Protein AF-A0A924PUN4-F1 (afdb_monomer_lite)

Secondary structure (DSSP, 8-state):
-HHHHHHHHHHHHHHHTSS-------PPPPPPP-PPPPPPPHHHHHHHHHHHHHHHHHHHTSPPPPP--HHHHGGGS--PPPPPPPP-------PPP-PPPPSSEEEEEEESSSEEEEEE-SS-EEEEETT-EETTTEEEEEE-SSEEEEEEGGGTEEEEEEPPP-

Structure (mmCIF, N/CA/C/O backbone):
data_AF-A0A924PUN4-F1
#
_entry.id   AF-A0A924PUN4-F1
#
loop_
_atom_site.group_PDB
_atom_site.id
_atom_site.type_symbol
_atom_site.label_atom_id
_atom_site.label_alt_id
_atom_site.label_comp_id
_atom_site.label_asym_id
_atom_site.label_entity_id
_atom_site.label_seq_id
_atom_site.pdbx_PDB_ins_code
_atom_site.Cartn_x
_atom_site.Cartn_y
_atom_site.Cartn_z
_atom_site.occupancy
_atom_site.B_iso_or_equiv
_atom_site.auth_seq_id
_atom_site.auth_comp_id
_atom_site.auth_asym_id
_atom_site.auth_atom_id
_atom_site.pdbx_PDB_model_num
ATOM 1 N N . MET A 1 1 ? 34.898 -26.980 27.329 1.00 53.84 1 MET A N 1
ATOM 2 C CA . MET A 1 1 ? 33.697 -26.246 26.864 1.00 53.84 1 MET A CA 1
ATOM 3 C C . MET A 1 1 ? 32.412 -26.578 27.630 1.00 53.84 1 MET A C 1
ATOM 5 O O . MET A 1 1 ? 31.558 -25.711 27.698 1.00 53.84 1 MET A O 1
ATOM 9 N N . LEU A 1 2 ? 32.274 -27.747 28.274 1.00 57.31 2 LEU A N 1
ATOM 10 C CA . LEU A 1 2 ? 31.070 -28.105 29.053 1.00 57.31 2 LEU A CA 1
ATOM 11 C C . LEU A 1 2 ? 30.814 -27.238 30.305 1.00 57.31 2 LEU A C 1
ATOM 13 O O . LEU A 1 2 ? 29.666 -26.968 30.632 1.00 57.31 2 LEU A O 1
ATOM 17 N N . ILE A 1 3 ? 31.865 -26.746 30.972 1.00 67.69 3 ILE A N 1
ATOM 18 C CA . ILE A 1 3 ? 31.740 -25.980 32.231 1.00 67.69 3 ILE A CA 1
ATOM 19 C C . ILE A 1 3 ? 31.033 -24.628 32.017 1.00 67.69 3 ILE A C 1
ATOM 21 O O . ILE A 1 3 ? 30.225 -24.220 32.844 1.00 67.69 3 ILE A O 1
ATOM 25 N N . GLY A 1 4 ? 31.269 -23.959 30.882 1.00 70.25 4 GLY A N 1
ATOM 26 C CA . GLY A 1 4 ? 30.618 -22.677 30.576 1.00 70.25 4 GLY A CA 1
ATOM 27 C C . GLY A 1 4 ? 29.108 -22.801 30.355 1.00 70.25 4 GLY A C 1
ATOM 28 O O . GLY A 1 4 ? 28.355 -21.905 30.721 1.00 70.25 4 GLY A O 1
ATOM 29 N N . LEU A 1 5 ? 28.655 -23.940 29.822 1.00 78.19 5 LEU A N 1
ATOM 30 C CA . LEU A 1 5 ? 27.239 -24.196 29.562 1.00 78.19 5 LEU A CA 1
ATOM 31 C C . LEU A 1 5 ? 26.458 -24.462 30.857 1.00 78.19 5 LEU A C 1
ATOM 33 O O . LEU A 1 5 ? 25.333 -23.992 31.004 1.00 78.19 5 LEU A O 1
ATOM 37 N N . VAL A 1 6 ? 27.078 -25.139 31.827 1.00 83.31 6 VAL A N 1
ATOM 38 C CA . VAL A 1 6 ? 26.468 -25.367 33.148 1.00 83.31 6 VAL A CA 1
ATOM 39 C C . VAL A 1 6 ? 26.299 -24.050 33.914 1.00 83.31 6 VAL A C 1
ATOM 41 O O . VAL A 1 6 ? 25.261 -23.836 34.533 1.00 83.31 6 VAL A O 1
ATOM 44 N N . VAL A 1 7 ? 27.267 -23.131 33.821 1.00 85.00 7 VAL A N 1
ATOM 45 C CA . VAL A 1 7 ? 27.176 -21.810 34.471 1.00 85.00 7 VAL A CA 1
ATOM 46 C C . VAL A 1 7 ? 26.078 -20.944 33.841 1.00 85.00 7 VAL A C 1
ATOM 48 O O . VAL A 1 7 ? 25.315 -20.305 34.562 1.00 85.00 7 VAL A O 1
ATOM 51 N N . ALA A 1 8 ? 25.941 -20.966 32.512 1.00 78.25 8 ALA A N 1
ATOM 52 C CA . ALA A 1 8 ? 24.888 -20.222 31.818 1.00 78.25 8 ALA A CA 1
ATOM 53 C C . ALA A 1 8 ? 23.474 -20.742 32.151 1.00 78.25 8 ALA A C 1
ATOM 55 O O . ALA A 1 8 ? 22.553 -19.943 32.334 1.00 78.25 8 ALA A O 1
ATOM 56 N N . LEU A 1 9 ? 23.306 -22.065 32.289 1.00 81.62 9 LEU A N 1
ATOM 57 C CA . LEU A 1 9 ? 22.036 -22.682 32.696 1.00 81.62 9 LEU A CA 1
ATOM 58 C C . LEU A 1 9 ? 21.681 -22.389 34.159 1.00 81.62 9 LEU A C 1
ATOM 60 O O . LEU A 1 9 ? 20.517 -22.160 34.477 1.00 81.62 9 LEU A O 1
ATOM 64 N N . ALA A 1 10 ? 22.675 -22.338 35.048 1.00 79.81 10 ALA A N 1
ATOM 65 C CA . ALA A 1 10 ? 22.441 -21.992 36.447 1.00 79.81 10 ALA A CA 1
ATOM 66 C C . ALA A 1 10 ? 21.988 -20.527 36.612 1.00 79.81 10 ALA A C 1
ATOM 68 O O . ALA A 1 10 ? 21.074 -20.249 37.385 1.00 79.81 10 ALA A O 1
ATOM 69 N N . LEU A 1 11 ? 22.579 -19.598 35.851 1.00 76.25 11 LEU A N 1
ATOM 70 C CA . LEU A 1 11 ? 22.215 -18.175 35.876 1.00 76.25 11 LEU A CA 1
ATOM 71 C C . LEU A 1 11 ? 20.812 -17.904 35.318 1.00 76.25 11 LEU A C 1
ATOM 73 O O . LEU A 1 11 ? 20.093 -17.063 35.851 1.00 76.25 11 LEU A O 1
ATOM 77 N N . THR A 1 12 ? 20.404 -18.631 34.277 1.00 75.94 12 THR A N 1
ATOM 78 C CA . THR A 1 12 ? 19.053 -18.506 33.702 1.00 75.94 12 THR A CA 1
ATOM 79 C C . THR A 1 12 ? 17.984 -19.122 34.603 1.00 75.94 12 THR A C 1
ATOM 81 O O . THR A 1 12 ? 16.920 -18.529 34.767 1.00 75.94 12 THR A O 1
ATOM 84 N N . ALA A 1 13 ? 18.278 -20.247 35.262 1.00 75.56 13 ALA A N 1
ATOM 85 C CA . ALA A 1 13 ? 17.368 -20.845 36.240 1.00 75.56 13 ALA A CA 1
ATOM 86 C C . ALA A 1 13 ? 17.171 -19.967 37.491 1.00 75.56 13 ALA A C 1
ATOM 88 O O . ALA A 1 13 ? 16.071 -19.916 38.034 1.00 75.56 13 ALA A O 1
ATOM 89 N N . TRP A 1 14 ? 18.212 -19.249 37.932 1.00 75.88 14 TRP A N 1
ATOM 90 C CA . TRP A 1 14 ? 18.132 -18.352 39.091 1.00 75.88 14 TRP A CA 1
ATOM 91 C C . TRP A 1 14 ? 17.236 -17.129 38.844 1.00 75.88 14 TRP A C 1
ATOM 93 O O . TRP A 1 14 ? 16.572 -16.653 39.763 1.00 75.88 14 TRP A O 1
ATOM 103 N N . LEU A 1 15 ? 17.200 -16.614 37.613 1.00 70.38 15 LEU A N 1
ATOM 104 C CA . LEU A 1 15 ? 16.413 -15.426 37.275 1.00 70.38 15 LEU A CA 1
ATOM 105 C C . LEU A 1 15 ? 14.910 -15.736 37.184 1.00 70.38 15 LEU A C 1
ATOM 107 O O . LEU A 1 15 ? 14.094 -14.958 37.662 1.00 70.38 15 LEU A O 1
ATOM 111 N N . ALA A 1 16 ? 14.557 -16.917 36.668 1.00 66.19 16 ALA A N 1
ATOM 112 C CA . ALA A 1 16 ? 13.166 -17.353 36.530 1.00 66.19 16 ALA A CA 1
ATOM 113 C C . ALA A 1 16 ? 12.442 -17.558 37.875 1.00 66.19 16 ALA A C 1
ATOM 115 O O . ALA A 1 16 ? 11.218 -17.564 37.918 1.00 66.19 16 ALA A O 1
ATOM 116 N N . PHE A 1 17 ? 13.182 -17.725 38.973 1.00 61.78 17 PHE A N 1
ATOM 117 C CA . PHE A 1 17 ? 12.606 -17.932 40.304 1.00 61.78 17 PHE A CA 1
ATOM 118 C C . PHE A 1 17 ? 12.299 -16.617 41.051 1.00 61.78 17 PHE A C 1
ATOM 120 O O . PHE A 1 17 ? 11.875 -16.669 42.201 1.00 61.78 17 PHE A O 1
ATOM 127 N N . GLN A 1 18 ? 12.546 -15.446 40.443 1.00 59.50 18 GLN A N 1
ATOM 128 C CA . GLN A 1 18 ? 12.484 -14.139 41.119 1.00 59.50 18 GLN A CA 1
ATOM 129 C C . GLN A 1 18 ? 11.290 -13.248 40.719 1.00 59.50 18 GLN A C 1
ATOM 131 O O . GLN A 1 18 ? 11.129 -12.188 41.315 1.00 59.50 18 GLN A O 1
ATOM 136 N N . GLU A 1 19 ? 10.456 -13.644 39.749 1.00 54.06 19 GLU A N 1
ATOM 137 C CA . GLU A 1 19 ? 9.419 -12.763 39.167 1.00 54.06 19 GLU A CA 1
ATOM 138 C C . GLU A 1 19 ? 7.964 -13.050 39.592 1.00 54.06 19 GLU A C 1
ATOM 140 O O . GLU A 1 19 ? 7.065 -12.332 39.164 1.00 54.06 19 GLU A O 1
ATOM 145 N N . ASP A 1 20 ? 7.712 -13.997 40.499 1.00 54.88 20 ASP A N 1
ATOM 146 C CA . ASP A 1 20 ? 6.360 -14.286 41.007 1.00 54.88 20 ASP A CA 1
ATOM 147 C C . ASP A 1 20 ? 6.240 -14.010 42.514 1.00 54.88 20 ASP A C 1
ATOM 149 O O . ASP A 1 20 ? 6.045 -14.916 43.318 1.00 54.88 20 ASP A O 1
ATOM 153 N N . ASP A 1 21 ? 6.341 -12.741 42.915 1.00 54.41 21 ASP A N 1
ATOM 154 C CA . ASP A 1 21 ? 5.809 -12.308 44.214 1.00 54.41 21 ASP A CA 1
ATOM 155 C C . ASP A 1 21 ? 5.320 -10.853 44.149 1.00 54.41 21 ASP A C 1
ATOM 157 O O . ASP A 1 21 ? 5.951 -9.899 44.605 1.00 54.41 21 ASP A O 1
ATOM 161 N N . ALA A 1 22 ? 4.168 -10.673 43.506 1.00 45.22 22 ALA A N 1
ATOM 162 C CA . ALA A 1 22 ? 3.355 -9.469 43.632 1.00 45.22 22 ALA A CA 1
ATOM 163 C C . ALA A 1 22 ? 1.908 -9.885 43.918 1.00 45.22 22 ALA A C 1
ATOM 165 O O . ALA A 1 22 ? 1.004 -9.760 43.090 1.00 45.22 22 ALA A O 1
ATOM 166 N N . ALA A 1 23 ? 1.712 -10.433 45.118 1.00 45.00 23 ALA A N 1
ATOM 167 C CA . ALA A 1 23 ? 0.408 -10.681 45.706 1.00 45.00 23 ALA A CA 1
ATOM 168 C C . ALA A 1 23 ? -0.417 -9.381 45.753 1.00 45.00 23 ALA A C 1
ATOM 170 O O . ALA A 1 23 ? -0.063 -8.409 46.420 1.00 45.00 23 ALA A O 1
ATOM 171 N N . VAL A 1 24 ? -1.540 -9.365 45.035 1.00 48.34 24 VAL A N 1
ATOM 172 C CA . VAL A 1 24 ? -2.518 -8.274 45.075 1.00 48.34 24 VAL A CA 1
ATOM 173 C C . VAL A 1 24 ? -3.379 -8.443 46.330 1.00 48.34 24 VAL A C 1
ATOM 175 O O . VAL A 1 24 ? -4.217 -9.341 46.391 1.00 48.34 24 VAL A O 1
ATOM 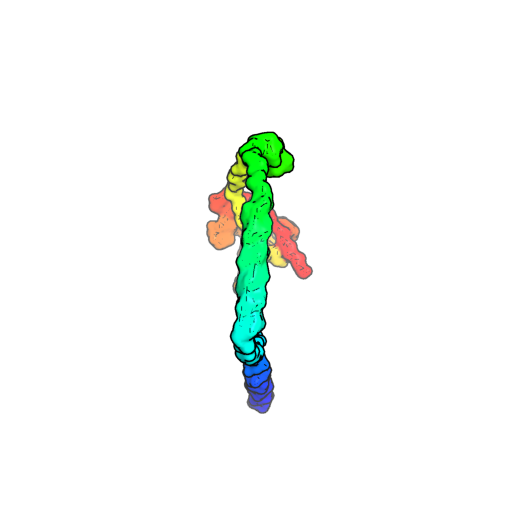178 N N . GLU A 1 25 ? -3.190 -7.584 47.335 1.00 53.94 25 GLU A N 1
ATOM 179 C CA . GLU A 1 25 ? -4.057 -7.527 48.519 1.00 53.94 25 GLU A CA 1
ATOM 180 C C . GLU A 1 25 ? -5.421 -6.876 48.199 1.00 53.94 25 GLU A C 1
ATOM 182 O O . GLU A 1 25 ? -5.469 -5.729 47.741 1.00 53.94 25 GLU A O 1
ATOM 187 N N . PRO A 1 26 ? -6.561 -7.531 48.491 1.00 47.84 26 PRO A N 1
ATOM 188 C CA . PRO A 1 26 ? -7.860 -6.872 48.470 1.00 47.84 26 PRO A CA 1
ATOM 189 C C . PRO A 1 26 ? -8.086 -6.073 49.766 1.00 47.84 26 PRO A C 1
ATOM 191 O O . PRO A 1 26 ? -8.331 -6.628 50.838 1.00 47.84 26 PRO A O 1
ATOM 194 N N . VAL A 1 27 ? -8.073 -4.741 49.667 1.00 52.00 27 VAL A N 1
ATOM 195 C CA . VAL A 1 27 ? -8.427 -3.836 50.775 1.00 52.00 27 VAL A CA 1
ATOM 196 C C . VAL A 1 27 ? -9.902 -4.012 51.168 1.00 52.00 27 VAL A C 1
ATOM 198 O O . VAL A 1 27 ? -10.819 -3.765 50.381 1.00 52.00 27 VAL A O 1
ATOM 201 N N . SER A 1 28 ? -10.134 -4.407 52.422 1.00 53.50 28 SER A N 1
ATOM 202 C CA . SER A 1 28 ? -11.462 -4.551 53.033 1.00 53.50 28 SER A CA 1
ATOM 203 C C . SER A 1 28 ? -12.089 -3.194 53.383 1.00 53.50 28 SER A C 1
ATOM 205 O O . SER A 1 28 ? -11.501 -2.374 54.085 1.00 53.50 28 SER A O 1
ATOM 207 N N . ARG A 1 29 ? -13.325 -2.965 52.921 1.00 44.31 29 ARG A N 1
ATOM 208 C CA . ARG A 1 29 ? -14.130 -1.756 53.177 1.00 44.31 29 ARG A CA 1
ATOM 209 C C . ARG A 1 29 ? -14.694 -1.781 54.613 1.00 44.31 29 ARG A C 1
ATOM 211 O O . ARG A 1 29 ? -15.338 -2.750 55.009 1.00 44.31 29 ARG A O 1
ATOM 218 N N . GLY A 1 30 ? -14.435 -0.728 55.391 1.00 43.00 30 GLY A N 1
ATOM 219 C CA . GLY A 1 30 ? -14.721 -0.651 56.831 1.00 43.00 30 GLY A CA 1
ATOM 220 C C . GLY A 1 30 ? -16.206 -0.717 57.224 1.00 43.00 30 GLY A C 1
ATOM 221 O O . GLY A 1 30 ? -17.064 -0.097 56.598 1.00 43.00 30 GLY A O 1
ATOM 222 N N . LYS A 1 31 ? -16.496 -1.449 58.311 1.00 45.28 31 LYS A N 1
ATOM 223 C CA . LYS A 1 31 ? -17.790 -1.475 59.017 1.00 45.28 31 LYS A CA 1
ATOM 224 C C . LYS A 1 31 ? -17.915 -0.251 59.932 1.00 45.28 31 LYS A C 1
ATOM 226 O O . LYS A 1 31 ? -17.165 -0.132 60.897 1.00 45.28 31 LYS A O 1
ATOM 231 N N . GLY A 1 32 ? -18.891 0.618 59.667 1.00 44.03 32 GLY A N 1
ATOM 232 C CA . GLY A 1 32 ? -19.318 1.657 60.608 1.00 44.03 32 GLY A CA 1
ATOM 233 C C . GLY A 1 32 ? -20.045 1.043 61.810 1.00 44.03 32 GLY A C 1
ATOM 234 O O . GLY A 1 32 ? -20.978 0.261 61.641 1.00 44.03 32 GLY A O 1
ATOM 235 N N . GLN A 1 33 ? -19.598 1.376 63.021 1.00 47.41 33 GLN A N 1
ATOM 236 C CA . GLN A 1 33 ? -20.241 0.996 64.279 1.00 47.41 33 GLN A CA 1
ATOM 237 C C . GLN A 1 33 ? -21.404 1.957 64.576 1.00 47.41 33 GLN A C 1
ATOM 239 O O . GLN A 1 33 ? -21.189 3.154 64.739 1.00 47.41 33 GLN A O 1
ATOM 244 N N . SER A 1 34 ? -22.632 1.442 64.688 1.00 50.47 34 SER A N 1
ATOM 245 C CA . SER A 1 34 ? -23.738 2.149 65.348 1.00 50.47 34 SER A CA 1
ATOM 246 C C . SER A 1 34 ? -23.752 1.780 66.830 1.00 50.47 34 SER A C 1
ATOM 248 O O . SER A 1 34 ? -24.034 0.635 67.180 1.00 50.47 34 SER A O 1
ATOM 250 N N . GLN A 1 35 ? -23.475 2.745 67.706 1.00 53.09 35 GLN A N 1
ATOM 251 C CA . GLN A 1 35 ? -23.703 2.625 69.147 1.00 53.09 35 GLN A CA 1
ATOM 252 C C . GLN A 1 35 ? -25.101 3.151 69.494 1.00 53.09 35 GLN A C 1
ATOM 254 O O . GLN A 1 35 ? -25.446 4.289 69.188 1.00 53.09 35 GLN A O 1
ATOM 259 N N . ARG A 1 36 ? -25.914 2.300 70.128 1.00 44.47 36 ARG A N 1
ATOM 260 C CA . ARG A 1 36 ? -27.243 2.613 70.670 1.00 44.47 36 ARG A CA 1
ATOM 261 C C . ARG A 1 36 ? -27.100 2.933 72.164 1.00 44.47 36 ARG A C 1
ATOM 263 O O . ARG A 1 36 ? -26.568 2.108 72.901 1.00 44.47 36 ARG A O 1
ATOM 270 N N . ALA A 1 37 ? -27.562 4.107 72.596 1.00 48.00 37 ALA A N 1
ATOM 271 C CA . ALA A 1 37 ? -27.614 4.527 74.005 1.00 48.00 37 ALA A CA 1
ATOM 272 C C . ALA A 1 37 ? -28.910 4.032 74.711 1.00 48.00 37 ALA A C 1
ATOM 274 O O . ALA A 1 37 ? -29.878 3.716 74.010 1.00 48.00 37 ALA A O 1
ATOM 275 N N . PRO A 1 38 ? -28.935 3.909 76.060 1.00 58.53 38 PRO A N 1
ATOM 276 C CA . PRO A 1 38 ? -29.957 3.160 76.806 1.00 58.53 38 PRO A CA 1
ATOM 277 C C . PRO A 1 38 ? -31.234 3.960 77.153 1.00 58.53 38 PRO A C 1
ATOM 279 O O . PRO A 1 38 ? -31.313 5.166 76.952 1.00 58.53 38 PRO A O 1
ATOM 282 N N . ALA A 1 39 ? -32.234 3.218 77.643 1.00 55.72 39 ALA A N 1
ATOM 283 C CA . ALA A 1 39 ? -33.666 3.517 77.751 1.00 55.72 39 ALA A CA 1
ATOM 284 C C . ALA A 1 39 ? -34.080 4.791 78.523 1.00 55.72 39 ALA A C 1
ATOM 286 O O . ALA A 1 39 ? -33.600 5.049 79.626 1.00 55.72 39 ALA A O 1
ATOM 287 N N . SER A 1 40 ? -35.056 5.515 77.958 1.00 57.72 40 SER A N 1
ATOM 288 C CA . SER A 1 40 ? -35.738 6.681 78.539 1.00 57.72 40 SER A CA 1
ATOM 289 C C . SER A 1 40 ? -36.747 6.298 79.629 1.00 57.72 40 SER A C 1
ATOM 291 O O . SER A 1 40 ? -37.466 5.306 79.515 1.00 57.72 40 SER A O 1
ATOM 293 N N . THR A 1 41 ? -36.838 7.127 80.668 1.00 60.12 41 THR A N 1
ATOM 294 C CA . THR A 1 41 ? -37.912 7.138 81.673 1.00 60.12 41 THR A CA 1
ATOM 295 C C . THR A 1 41 ? -39.245 7.641 81.077 1.00 60.12 41 THR A C 1
ATOM 297 O O . THR A 1 41 ? -39.233 8.533 80.224 1.00 60.12 41 THR A O 1
ATOM 300 N N . PRO A 1 42 ? -40.407 7.137 81.547 1.00 60.72 42 PRO A N 1
ATOM 301 C CA . PRO A 1 42 ? -41.729 7.381 80.938 1.00 60.72 42 PRO A CA 1
ATOM 302 C C . PRO A 1 42 ? -42.246 8.831 81.043 1.00 60.72 42 PRO A C 1
ATOM 304 O O . PRO A 1 42 ? -43.169 9.226 80.327 1.00 60.72 42 PRO A O 1
ATOM 307 N N . GLU A 1 43 ? -41.651 9.647 81.915 1.00 58.19 43 GLU A N 1
ATOM 308 C CA . GLU A 1 43 ? -42.035 11.052 82.102 1.00 58.19 43 GLU A CA 1
ATOM 309 C C . GLU A 1 43 ? -41.556 11.942 80.937 1.00 58.19 43 GLU A C 1
ATOM 311 O O . GLU A 1 43 ? -42.278 12.833 80.485 1.00 58.19 43 GLU A O 1
ATOM 316 N N . THR A 1 44 ? -40.386 11.632 80.363 1.00 61.72 44 THR A N 1
ATOM 317 C CA . THR A 1 44 ? -39.819 12.350 79.209 1.00 61.72 44 THR A CA 1
ATOM 318 C C . THR A 1 44 ? -40.602 12.073 77.924 1.00 61.72 44 THR A C 1
ATOM 320 O O . THR A 1 44 ? -40.848 12.996 77.147 1.00 61.72 44 THR A O 1
ATOM 323 N N . ASP A 1 45 ? -41.057 10.832 77.722 1.00 69.50 45 ASP A N 1
ATOM 324 C CA . ASP A 1 45 ? -41.868 10.450 76.555 1.00 69.50 45 ASP A CA 1
ATOM 325 C C . ASP A 1 45 ? -43.208 11.195 76.525 1.00 69.50 45 ASP A C 1
ATOM 327 O O . ASP A 1 45 ? -43.662 11.643 75.470 1.00 69.50 45 ASP A O 1
ATOM 331 N N . SER A 1 46 ? -43.827 11.393 77.690 1.00 75.12 46 SER A N 1
ATOM 332 C CA . SER A 1 46 ? -45.111 12.095 77.800 1.00 75.12 46 SER A CA 1
ATOM 333 C C . SER A 1 46 ? -44.976 13.587 77.470 1.00 75.12 46 SER A C 1
ATOM 335 O O . SER A 1 46 ? -45.795 14.139 76.730 1.00 75.12 46 SER A O 1
ATOM 337 N N . ALA A 1 47 ? -43.910 14.236 77.952 1.00 81.81 47 ALA A N 1
ATOM 338 C CA . ALA A 1 47 ? -43.620 15.639 77.654 1.00 81.81 47 ALA A CA 1
ATOM 339 C C . ALA A 1 47 ? -43.265 15.859 76.170 1.00 81.81 47 ALA A C 1
ATOM 341 O O . ALA A 1 47 ? -43.761 16.798 75.543 1.00 81.81 47 ALA A O 1
ATOM 342 N N . GLN A 1 48 ? -42.467 14.964 75.576 1.00 84.06 48 GLN A N 1
ATOM 343 C CA . GLN A 1 48 ? -42.142 15.005 74.145 1.00 84.06 48 GLN A CA 1
ATOM 344 C C . GLN A 1 48 ? -43.382 14.788 73.272 1.00 84.06 48 GLN A C 1
ATOM 346 O O . GLN A 1 48 ? -43.579 15.503 72.288 1.00 84.06 48 GLN A O 1
ATOM 351 N N . SER A 1 49 ? -44.261 13.865 73.667 1.00 85.19 49 SER A N 1
ATOM 352 C CA . SER A 1 49 ? -45.525 13.611 72.970 1.00 85.19 49 SER A CA 1
ATOM 353 C C . SER A 1 49 ? -46.422 14.849 72.958 1.00 85.19 49 SER A C 1
ATOM 355 O O . SER A 1 49 ? -46.955 15.222 71.914 1.00 85.19 49 SER A O 1
ATOM 357 N N . GLN A 1 50 ? -46.542 15.546 74.092 1.00 88.94 50 GLN A N 1
ATOM 358 C CA . GLN A 1 50 ? -47.316 16.788 74.171 1.00 88.94 50 GLN A CA 1
ATOM 359 C C . GLN A 1 50 ? -46.713 17.911 73.315 1.00 88.94 50 GLN A C 1
ATOM 361 O O . GLN A 1 50 ? -47.457 18.632 72.651 1.00 88.94 50 GLN A O 1
ATOM 366 N N . MET A 1 51 ? -45.383 18.037 73.264 1.00 90.88 51 MET A N 1
ATOM 367 C CA . MET A 1 51 ? -44.708 18.999 72.382 1.00 90.88 51 MET A CA 1
ATOM 368 C C . MET A 1 51 ? -44.918 18.682 70.893 1.00 90.88 51 MET A C 1
ATOM 370 O O . MET A 1 51 ? -45.135 19.597 70.093 1.00 90.88 51 MET A O 1
ATOM 374 N N . LEU A 1 52 ? -44.925 17.403 70.502 1.00 91.94 52 LEU A N 1
ATOM 375 C CA . LEU A 1 52 ? -45.266 17.007 69.133 1.00 91.94 52 LEU A CA 1
ATOM 376 C C . LEU A 1 52 ? -46.712 17.377 68.790 1.00 91.94 52 LEU A C 1
ATOM 378 O O . LEU A 1 52 ? -46.959 17.979 67.749 1.00 91.94 52 LEU A O 1
ATOM 382 N N . VAL A 1 53 ? -47.664 17.086 69.678 1.00 92.75 53 VAL A N 1
ATOM 383 C CA . VAL A 1 53 ? -49.079 17.422 69.451 1.00 92.75 53 VAL A CA 1
ATOM 384 C C . VAL A 1 53 ? -49.269 18.935 69.315 1.00 92.75 53 VAL A C 1
ATOM 386 O O . VAL A 1 53 ? -49.956 19.388 68.399 1.00 92.75 53 VAL A O 1
ATOM 389 N N . GLN A 1 54 ? -48.614 19.731 70.163 1.00 93.50 54 GLN A N 1
ATOM 390 C CA . GLN A 1 54 ? -48.670 21.191 70.070 1.00 93.50 54 GLN A CA 1
ATOM 391 C C . GLN A 1 54 ? -48.020 21.725 68.789 1.00 93.50 54 GLN A C 1
ATOM 393 O O . GLN A 1 54 ? -48.566 22.634 68.166 1.00 93.50 54 GLN A O 1
ATOM 398 N N . SER A 1 55 ? -46.889 21.164 68.357 1.00 90.75 55 SER A N 1
ATOM 399 C CA . SER A 1 55 ? -46.224 21.602 67.123 1.00 90.75 55 SER A CA 1
ATOM 400 C C . SER A 1 55 ? -47.033 21.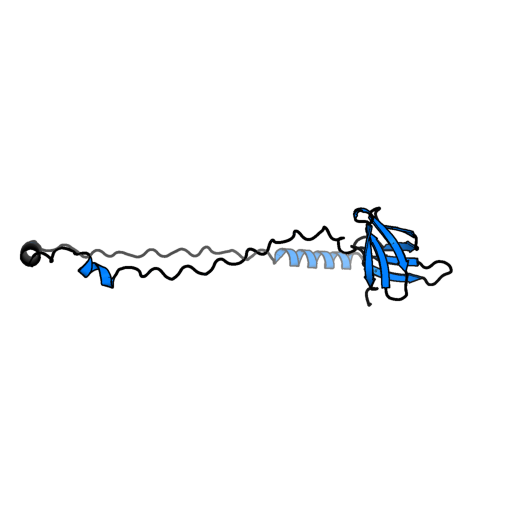252 65.868 1.00 90.75 55 SER A C 1
ATOM 402 O O . SER A 1 55 ? -47.137 22.081 64.961 1.00 90.75 55 SER A O 1
ATOM 404 N N . VAL A 1 56 ? -47.696 20.091 65.844 1.00 90.25 56 VAL A N 1
ATOM 405 C CA . VAL A 1 56 ? -48.640 19.718 64.779 1.00 90.25 56 VAL A CA 1
ATOM 406 C C . VAL A 1 56 ? -49.857 20.644 64.777 1.00 90.25 56 VAL A C 1
ATOM 408 O O . VAL A 1 56 ? -50.219 21.152 63.717 1.00 90.25 56 VAL A O 1
ATOM 411 N N . ALA A 1 57 ? -50.447 20.932 65.941 1.00 91.06 57 ALA A N 1
ATOM 412 C CA . ALA A 1 57 ? -51.578 21.855 66.047 1.00 91.06 57 ALA A CA 1
ATOM 413 C C . ALA A 1 57 ? -51.214 23.268 65.558 1.00 91.06 57 ALA A C 1
ATOM 415 O O . ALA A 1 57 ? -51.976 23.888 64.820 1.00 91.06 57 ALA A O 1
ATOM 416 N N . GLN A 1 58 ? -50.019 23.760 65.898 1.00 91.56 58 GLN A N 1
ATOM 417 C CA . GLN A 1 58 ? -49.524 25.048 65.407 1.00 91.56 58 GLN A CA 1
ATOM 418 C C . GLN A 1 58 ? -49.257 25.047 63.900 1.00 91.56 58 GLN A C 1
ATOM 420 O O . GLN A 1 58 ? -49.497 26.056 63.244 1.00 91.56 58 GLN A O 1
ATOM 425 N N . TRP A 1 59 ? -48.754 23.947 63.334 1.00 87.00 59 TRP A N 1
ATOM 426 C CA . TRP A 1 59 ? -48.552 23.829 61.890 1.00 87.00 59 TRP A CA 1
ATOM 427 C C . TRP A 1 59 ? -49.885 23.795 61.135 1.00 87.00 59 TRP A C 1
ATOM 429 O O . TRP A 1 59 ? -50.019 24.477 60.125 1.00 87.00 59 TRP A O 1
ATOM 439 N N . GLN A 1 60 ? -50.885 23.088 61.666 1.00 86.56 60 GLN A N 1
ATOM 440 C CA . GLN A 1 60 ? -52.242 23.041 61.110 1.00 86.56 60 GLN A CA 1
ATOM 441 C C . GLN A 1 60 ? -52.987 24.376 61.239 1.00 86.56 60 GLN A C 1
ATOM 443 O O . GLN A 1 60 ? -53.800 24.705 60.383 1.00 86.56 60 GLN A O 1
ATOM 448 N N . ALA A 1 61 ? -52.699 25.156 62.287 1.00 86.38 61 ALA A N 1
ATOM 449 C CA . ALA A 1 61 ? -53.244 26.499 62.466 1.00 86.38 61 ALA A CA 1
ATOM 450 C C . ALA A 1 61 ? -52.614 27.541 61.523 1.00 86.38 61 ALA A C 1
ATOM 452 O O . ALA A 1 61 ? -53.126 28.660 61.430 1.00 86.38 61 ALA A O 1
ATOM 453 N N . ARG A 1 62 ? -51.517 27.211 60.818 1.00 80.69 62 ARG A N 1
ATOM 454 C CA . ARG A 1 62 ? -51.004 28.085 59.756 1.00 80.69 62 ARG A CA 1
ATOM 455 C C . ARG A 1 62 ? -52.027 28.122 58.628 1.00 80.69 62 ARG A C 1
ATOM 457 O O . ARG A 1 62 ? -52.529 27.094 58.184 1.00 80.69 62 ARG A O 1
ATOM 464 N N . SER A 1 63 ? -52.338 29.332 58.183 1.00 71.25 63 SER A N 1
ATOM 465 C CA . SER A 1 63 ? -53.305 29.594 57.125 1.00 71.25 63 SER A CA 1
ATOM 466 C C . SER A 1 63 ? -52.962 28.833 55.844 1.00 71.25 63 SER A C 1
ATOM 468 O O . SER A 1 63 ? -51.792 28.667 55.491 1.00 71.25 63 SER A O 1
ATOM 470 N N . ALA A 1 64 ? -54.009 28.398 55.141 1.00 75.00 64 ALA A N 1
ATOM 471 C CA . ALA A 1 64 ? -53.884 27.728 53.857 1.00 75.00 64 ALA A CA 1
ATOM 472 C C . ALA A 1 64 ? -53.075 28.591 52.879 1.00 75.00 64 ALA A C 1
ATOM 474 O O . ALA A 1 64 ? -53.282 29.804 52.779 1.00 75.00 64 ALA A O 1
ATOM 475 N N . LEU A 1 65 ? -52.150 27.947 52.167 1.00 77.25 65 LEU A N 1
ATOM 476 C CA . LEU A 1 65 ? -51.393 28.595 51.105 1.00 77.25 65 LEU A CA 1
ATOM 477 C C . LEU A 1 65 ? -52.368 29.166 50.062 1.00 77.25 65 LEU A C 1
ATOM 479 O O . LEU A 1 65 ? -53.393 28.536 49.778 1.00 77.25 65 LEU A O 1
ATOM 483 N N . PRO A 1 66 ? -52.067 30.344 49.486 1.00 80.31 66 PRO A N 1
ATOM 484 C CA . PRO A 1 66 ? -52.873 30.883 48.403 1.00 80.31 66 PRO A CA 1
ATOM 485 C C . PRO A 1 66 ? -52.935 29.874 47.245 1.00 80.31 66 PRO A C 1
ATOM 487 O O . PRO A 1 66 ? -51.978 29.119 47.035 1.00 80.31 66 PRO A O 1
ATOM 490 N N . PRO A 1 67 ? -54.044 29.839 46.485 1.00 81.25 67 PRO A N 1
ATOM 491 C CA . PRO A 1 67 ? -54.172 28.929 45.358 1.00 81.25 67 PRO A CA 1
ATOM 492 C C . PRO A 1 67 ? -53.046 29.179 44.351 1.00 81.25 67 PRO A C 1
ATOM 494 O O . PRO A 1 67 ? -52.764 30.322 43.985 1.00 81.25 67 PRO A O 1
ATOM 497 N N . LEU A 1 68 ? -52.408 28.097 43.901 1.00 85.19 68 LEU A N 1
ATOM 498 C CA . LEU A 1 68 ? -51.381 28.153 42.866 1.00 85.19 68 LEU A CA 1
ATOM 499 C C . LEU A 1 68 ? -52.018 28.670 41.575 1.00 85.19 68 LEU A C 1
ATOM 501 O O . LEU A 1 68 ? -52.880 28.020 40.986 1.00 85.19 68 LEU A O 1
ATOM 505 N N . THR A 1 69 ? -51.593 29.851 41.142 1.00 86.94 69 THR A N 1
ATOM 506 C CA . THR A 1 69 ? -52.003 30.437 39.865 1.00 86.94 69 THR A CA 1
ATOM 507 C C . THR A 1 69 ? -50.845 30.387 38.881 1.00 86.94 69 THR A C 1
ATOM 509 O O . THR A 1 69 ? -49.672 30.345 39.260 1.00 86.94 69 THR A O 1
ATOM 512 N N . ILE A 1 70 ? -51.159 30.419 37.588 1.00 83.31 70 ILE A N 1
ATOM 513 C CA . ILE A 1 70 ? -50.142 30.440 36.526 1.00 83.31 70 ILE A CA 1
ATOM 514 C C . ILE A 1 70 ? -49.176 31.621 36.716 1.00 83.31 70 ILE A C 1
ATOM 516 O O . ILE A 1 70 ? -47.989 31.491 36.433 1.00 83.31 70 ILE A O 1
ATOM 520 N N . ASP A 1 71 ? -49.655 32.742 37.263 1.00 83.88 71 ASP A N 1
ATOM 521 C CA . ASP A 1 71 ? -48.817 33.911 37.528 1.00 83.88 71 ASP A CA 1
ATOM 522 C C . ASP A 1 71 ? -47.796 33.659 38.649 1.00 83.88 71 ASP A C 1
ATOM 524 O O . ASP A 1 71 ? -46.620 33.974 38.484 1.00 83.88 71 ASP A O 1
ATOM 528 N N . THR A 1 72 ? -48.188 32.957 39.722 1.00 83.88 72 THR A N 1
ATOM 529 C CA . THR A 1 72 ? -47.237 32.537 40.771 1.00 83.88 72 THR A CA 1
ATOM 530 C C . THR A 1 72 ? -46.165 31.572 40.264 1.00 83.88 72 THR A C 1
ATOM 532 O O . THR A 1 72 ? -45.070 31.554 40.808 1.00 83.88 72 THR A O 1
ATOM 535 N N . LEU A 1 73 ? -46.436 30.790 39.217 1.00 85.19 73 LEU A N 1
ATOM 536 C CA . LEU A 1 73 ? -45.487 29.814 38.665 1.00 85.19 73 LEU A CA 1
ATOM 537 C C . LEU A 1 73 ? -44.591 30.396 37.562 1.00 85.19 73 LEU A C 1
ATOM 539 O O . LEU A 1 73 ? -43.560 29.813 37.230 1.00 85.19 73 LEU A O 1
ATOM 543 N N . ARG A 1 74 ? -44.954 31.558 37.009 1.00 83.38 74 ARG A N 1
ATOM 544 C CA . ARG A 1 74 ? -44.254 32.216 35.899 1.00 83.38 74 ARG A CA 1
ATOM 545 C C . ARG A 1 74 ? -42.762 32.500 36.163 1.00 83.38 74 ARG A C 1
ATOM 547 O O . ARG A 1 74 ? -41.990 32.293 35.230 1.00 83.38 74 ARG A O 1
ATOM 554 N N . PRO A 1 75 ? -42.306 32.889 37.374 1.00 82.44 75 PRO A N 1
ATOM 555 C CA . PRO A 1 75 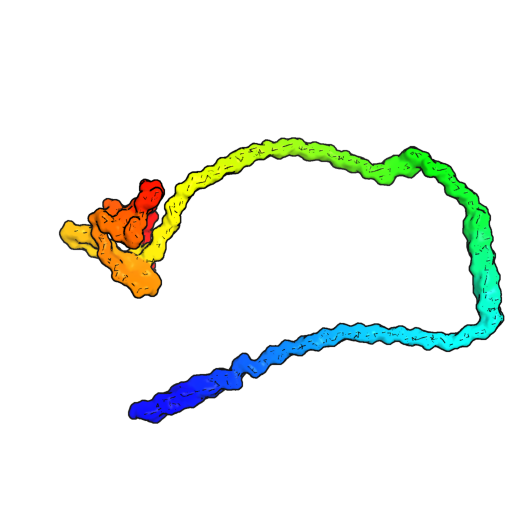? -40.878 33.094 37.652 1.00 82.44 75 PRO A CA 1
ATOM 556 C C . PRO A 1 75 ? -40.035 31.814 37.564 1.00 82.44 75 PRO A C 1
ATOM 558 O O . PRO A 1 75 ? -38.832 31.887 37.333 1.00 82.44 75 PRO A O 1
ATOM 561 N N . TRP A 1 76 ? -40.664 30.649 37.742 1.00 81.50 76 TRP A N 1
ATOM 562 C CA . TRP A 1 76 ? -40.027 29.332 37.652 1.00 81.50 76 TRP A CA 1
ATOM 563 C C . TRP A 1 76 ? -40.283 28.635 36.312 1.00 81.50 76 TRP A C 1
ATOM 565 O O . TRP A 1 76 ? -39.829 27.508 36.111 1.00 81.50 76 TRP A O 1
ATOM 575 N N . ALA A 1 77 ? -40.995 29.282 35.385 1.00 81.94 77 ALA A N 1
ATOM 576 C CA . ALA A 1 77 ? -41.203 28.738 34.055 1.00 81.94 77 ALA A CA 1
ATOM 577 C C . ALA A 1 77 ? -39.868 28.707 33.300 1.00 81.94 77 ALA A C 1
ATOM 579 O O . ALA A 1 77 ? -39.183 29.723 33.162 1.00 81.94 77 ALA A O 1
ATOM 580 N N . SER A 1 78 ? -39.491 27.529 32.805 1.00 77.06 78 SER A N 1
ATOM 581 C CA . SER A 1 78 ? -38.298 27.374 31.980 1.00 77.06 78 SER A CA 1
ATOM 582 C C . SER A 1 78 ? -38.458 28.191 30.700 1.00 77.06 78 SER A C 1
ATOM 584 O O . SER A 1 78 ? -39.335 27.913 29.882 1.00 77.06 78 SER A O 1
ATOM 586 N N . GLN A 1 79 ? -37.608 29.199 30.518 1.00 74.94 79 GLN A N 1
ATOM 587 C CA . GLN A 1 79 ? -37.519 29.898 29.244 1.00 74.94 79 GLN A CA 1
ATOM 588 C C . GLN A 1 79 ? -36.835 28.966 28.249 1.00 74.94 79 GLN A C 1
ATOM 590 O O . GLN A 1 79 ? -35.665 28.617 28.414 1.00 74.94 79 GLN A O 1
ATOM 595 N N . GLN A 1 80 ? -37.584 28.509 27.248 1.00 76.00 80 GLN A N 1
ATOM 596 C CA . GLN A 1 80 ? -37.031 27.691 26.178 1.00 76.00 80 GLN A CA 1
ATOM 597 C C . GLN A 1 80 ? -35.982 28.519 25.431 1.00 76.00 80 GLN A C 1
ATOM 599 O O . GLN A 1 80 ? -36.2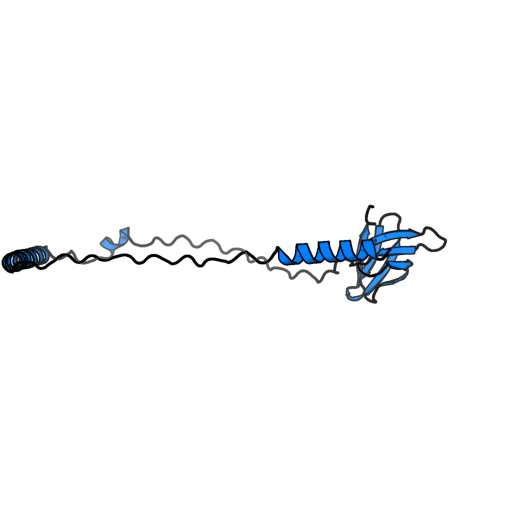81 29.601 24.924 1.00 76.00 80 GLN A O 1
ATOM 604 N N . ALA A 1 81 ? -34.747 28.020 25.387 1.00 77.81 81 ALA A N 1
ATOM 605 C CA . ALA A 1 81 ? -33.707 28.629 24.574 1.00 77.81 81 ALA A CA 1
ATOM 606 C C . ALA A 1 81 ? -34.134 28.608 23.094 1.00 77.81 81 ALA A C 1
ATOM 608 O O . ALA A 1 81 ? -34.775 27.640 22.663 1.00 77.81 81 ALA A O 1
ATOM 609 N N . PRO A 1 82 ? -33.799 29.647 22.308 1.00 78.25 82 PRO A N 1
ATOM 610 C CA . PRO A 1 82 ? -34.097 29.657 20.884 1.00 78.25 82 PRO A CA 1
ATOM 611 C C . PRO A 1 82 ? -33.470 28.429 20.219 1.00 78.25 82 PRO A C 1
ATOM 613 O O . PRO A 1 82 ? -32.325 28.070 20.501 1.00 78.25 82 PRO A O 1
ATOM 616 N N . THR A 1 83 ? -34.239 27.765 19.355 1.00 79.19 83 THR A N 1
ATOM 617 C CA . THR A 1 83 ? -33.758 26.597 18.617 1.00 79.19 83 THR A CA 1
ATOM 618 C C . THR A 1 83 ? -32.558 27.021 17.767 1.00 79.19 83 THR A C 1
ATOM 620 O O . THR A 1 83 ? -32.669 28.009 17.034 1.00 79.19 83 THR A O 1
ATOM 623 N N . PRO A 1 84 ? -31.406 26.329 17.859 1.00 80.00 84 PRO A N 1
ATOM 624 C CA . PRO A 1 84 ? -30.266 26.649 17.016 1.00 80.00 84 PRO A CA 1
ATOM 625 C C . PRO A 1 84 ? -30.658 26.497 15.538 1.00 80.00 84 PRO A C 1
ATOM 627 O O . PRO A 1 84 ? -31.484 25.636 15.211 1.00 80.00 84 PRO A O 1
ATOM 630 N N . PRO A 1 85 ? -30.097 27.324 14.638 1.00 80.88 85 PRO A N 1
ATOM 631 C CA . PRO A 1 85 ? -30.372 27.204 13.215 1.00 80.88 85 PRO A CA 1
ATOM 632 C C . PRO A 1 85 ? -29.989 25.798 12.724 1.00 80.88 85 PRO A C 1
ATOM 634 O O . PRO A 1 85 ? -29.010 25.227 13.218 1.00 80.88 85 PRO A O 1
ATOM 637 N N . PRO A 1 86 ? -30.741 25.226 11.765 1.00 77.88 86 PRO A N 1
ATOM 638 C CA . PRO A 1 86 ? -30.420 23.922 11.210 1.00 77.88 86 PRO A CA 1
ATOM 639 C C . PRO A 1 86 ? -29.012 23.962 10.616 1.00 77.88 86 PRO A C 1
ATOM 641 O O . PRO A 1 86 ? -28.719 24.766 9.730 1.00 77.88 86 PRO A O 1
ATOM 644 N N . GLN A 1 87 ? -28.129 23.108 11.133 1.00 75.44 87 GLN A N 1
ATOM 645 C CA . GLN A 1 87 ? -26.811 22.909 10.547 1.00 75.44 87 GLN A CA 1
ATOM 646 C C . GLN A 1 87 ? -27.007 22.293 9.162 1.00 75.44 87 GLN A C 1
ATOM 648 O O . GLN A 1 87 ? -27.740 21.312 9.015 1.00 75.44 87 GLN A O 1
ATOM 653 N N . ALA A 1 88 ? -26.384 22.886 8.143 1.00 73.44 88 ALA A N 1
ATOM 654 C CA . ALA A 1 88 ? -26.329 22.281 6.825 1.00 73.44 88 ALA A CA 1
ATOM 655 C C . ALA A 1 88 ? -25.651 20.916 6.975 1.00 73.44 88 ALA A C 1
ATOM 657 O O . ALA A 1 88 ? -24.486 20.831 7.357 1.00 73.44 88 ALA A O 1
ATOM 658 N N . VAL A 1 89 ? -26.408 19.849 6.733 1.00 68.25 89 VAL A N 1
ATOM 659 C CA . VAL A 1 89 ? -25.851 18.505 6.638 1.00 68.25 89 VAL A CA 1
ATOM 660 C C . VAL A 1 89 ? -25.019 18.464 5.365 1.00 68.25 89 VAL A C 1
ATOM 662 O O . VAL A 1 89 ? -25.540 18.282 4.267 1.00 68.25 89 VAL A O 1
ATOM 665 N N . GLU A 1 90 ? -23.717 18.713 5.494 1.00 70.69 90 GLU A N 1
ATOM 666 C CA . GLU A 1 90 ? -22.782 18.406 4.422 1.00 70.69 90 GLU A CA 1
ATOM 667 C C . GLU A 1 90 ? -22.933 16.916 4.123 1.00 70.69 90 GLU A C 1
ATOM 669 O O . GLU A 1 90 ? -22.727 16.057 4.983 1.00 70.69 90 GLU A O 1
ATOM 674 N N . SER A 1 91 ? -23.385 16.608 2.909 1.00 68.38 91 SER A N 1
ATOM 675 C CA . SER A 1 91 ? -23.420 15.245 2.407 1.00 68.38 91 SER A CA 1
ATOM 676 C C . SER A 1 91 ? -21.995 14.711 2.463 1.00 68.38 91 SER A C 1
ATOM 678 O O . SER A 1 91 ? -21.157 15.109 1.653 1.00 68.38 91 SER A O 1
ATOM 680 N N . VAL A 1 92 ? -21.710 13.850 3.439 1.00 68.00 92 VAL A N 1
ATOM 681 C CA . VAL A 1 92 ? -20.411 13.192 3.554 1.00 68.00 92 VAL A CA 1
ATOM 682 C C . VAL A 1 92 ? -20.274 12.291 2.333 1.00 68.00 92 VAL A C 1
ATOM 684 O O . VAL A 1 92 ? -20.834 11.196 2.282 1.00 68.00 92 VAL A O 1
ATOM 687 N N . ALA A 1 93 ? -19.595 12.788 1.301 1.00 75.38 93 ALA A N 1
ATOM 688 C CA . ALA A 1 93 ? -19.252 11.989 0.141 1.00 75.38 93 ALA A CA 1
ATOM 689 C C . ALA A 1 93 ? -18.375 10.832 0.630 1.00 75.38 93 ALA A C 1
ATOM 691 O O . ALA A 1 93 ? -17.324 11.053 1.234 1.00 75.38 93 ALA A O 1
ATOM 692 N N . ILE A 1 94 ? -18.824 9.596 0.409 1.00 75.50 94 ILE A N 1
ATOM 693 C CA . ILE A 1 94 ? -18.024 8.410 0.712 1.00 75.50 94 ILE A CA 1
ATOM 694 C C . ILE A 1 94 ? -16.775 8.494 -0.171 1.00 75.50 94 ILE A C 1
ATOM 696 O O . ILE A 1 94 ? -16.886 8.487 -1.398 1.00 75.50 94 ILE A O 1
ATOM 700 N N . ALA A 1 95 ? -15.600 8.636 0.447 1.00 77.88 95 ALA A N 1
ATOM 701 C CA . ALA A 1 95 ? -14.346 8.715 -0.290 1.00 77.88 95 ALA A CA 1
ATOM 702 C C . ALA A 1 95 ? -14.153 7.434 -1.125 1.00 77.88 95 ALA A C 1
ATOM 704 O O . ALA A 1 95 ? -14.442 6.338 -0.630 1.00 77.88 95 ALA A O 1
ATOM 705 N N . PRO A 1 96 ? -13.686 7.545 -2.381 1.00 81.06 96 PRO A N 1
ATOM 706 C CA . PRO A 1 96 ? -13.427 6.376 -3.209 1.00 81.06 96 PRO A CA 1
ATOM 707 C C . PRO A 1 96 ? -12.380 5.462 -2.550 1.00 81.06 96 PRO A C 1
ATOM 709 O O . PRO A 1 96 ? -11.520 5.947 -1.805 1.00 81.06 96 PRO A O 1
ATOM 712 N N . PRO A 1 97 ? -12.423 4.143 -2.819 1.00 84.62 97 PRO A N 1
ATOM 713 C CA . PRO A 1 97 ? -11.438 3.213 -2.286 1.00 84.62 97 PRO A CA 1
ATOM 714 C C . PRO A 1 97 ? -10.040 3.603 -2.776 1.00 84.62 97 PRO A C 1
ATOM 716 O O . PRO A 1 97 ? -9.827 3.815 -3.969 1.00 84.62 97 PRO A O 1
ATOM 719 N N . MET A 1 98 ? -9.093 3.696 -1.846 1.00 90.25 98 MET A N 1
ATOM 720 C CA . MET A 1 98 ? -7.707 4.059 -2.127 1.00 90.25 98 MET A CA 1
ATOM 721 C C . MET A 1 98 ? -6.799 2.843 -1.948 1.00 90.25 98 MET A C 1
ATOM 723 O O . MET A 1 98 ? -7.028 2.017 -1.063 1.00 90.25 98 MET A O 1
ATOM 727 N N . ALA A 1 99 ? -5.764 2.738 -2.782 1.00 92.00 99 ALA A N 1
ATOM 728 C CA . ALA A 1 99 ? -4.760 1.693 -2.654 1.00 92.00 99 ALA A CA 1
ATOM 729 C C . ALA A 1 99 ? -4.096 1.720 -1.267 1.00 92.00 99 ALA A C 1
ATOM 731 O O . ALA A 1 99 ? -3.793 2.802 -0.748 1.00 92.00 99 ALA A O 1
ATOM 732 N N . PRO A 1 100 ? -3.844 0.540 -0.675 1.00 91.25 100 PRO A N 1
ATOM 733 C CA . PRO A 1 100 ? -3.161 0.451 0.606 1.00 91.25 100 PRO A CA 1
ATOM 734 C C . PRO A 1 100 ? -1.712 0.962 0.505 1.00 91.25 100 PRO A C 1
ATOM 736 O O . PRO A 1 100 ? -1.167 1.115 -0.592 1.00 91.25 100 PRO A O 1
ATOM 739 N N . PRO A 1 101 ? -1.051 1.252 1.635 1.00 92.44 101 PRO A N 1
ATOM 740 C CA . PRO A 1 101 ? 0.390 1.469 1.640 1.00 92.44 101 PRO A CA 1
ATOM 741 C C . PRO A 1 101 ? 1.121 0.189 1.214 1.00 92.44 101 PRO A C 1
ATOM 743 O O . PRO A 1 101 ? 0.747 -0.916 1.610 1.00 92.44 101 PRO A O 1
ATOM 746 N N . PHE A 1 102 ? 2.174 0.341 0.415 1.00 92.38 102 PHE A N 1
ATOM 747 C CA . PHE A 1 102 ? 3.021 -0.773 0.004 1.00 92.38 102 PHE A CA 1
ATOM 748 C C . PHE A 1 102 ? 3.708 -1.434 1.222 1.00 92.38 102 PHE A C 1
ATOM 750 O O . PHE A 1 102 ? 4.312 -0.721 2.029 1.00 92.38 102 PHE A O 1
ATOM 757 N N . PRO A 1 103 ? 3.643 -2.771 1.373 1.00 91.00 103 PRO A N 1
ATOM 758 C CA . PRO A 1 103 ? 4.063 -3.453 2.602 1.00 91.00 103 PRO A CA 1
ATOM 759 C C . PRO A 1 103 ? 5.579 -3.685 2.728 1.00 91.00 103 PRO A C 1
ATOM 761 O O . PRO A 1 103 ? 6.048 -3.992 3.823 1.00 91.00 103 PRO A O 1
ATOM 764 N N . HIS A 1 104 ? 6.356 -3.540 1.648 1.00 92.88 104 HIS A N 1
ATOM 765 C CA . HIS A 1 104 ? 7.797 -3.825 1.651 1.00 92.88 104 HIS A CA 1
ATOM 766 C C . HIS A 1 104 ? 8.639 -2.549 1.680 1.00 92.88 104 HIS A C 1
ATOM 768 O O . HIS A 1 104 ? 8.328 -1.548 1.034 1.00 92.88 104 HIS A O 1
ATOM 774 N N . ALA A 1 105 ? 9.768 -2.593 2.380 1.00 93.00 105 ALA A N 1
ATOM 775 C CA . ALA A 1 105 ? 10.723 -1.497 2.373 1.00 93.00 105 ALA A CA 1
ATOM 776 C C . ALA A 1 105 ? 11.644 -1.614 1.157 1.00 93.00 105 ALA A C 1
ATOM 778 O O . ALA A 1 105 ? 12.308 -2.631 0.961 1.00 93.00 105 ALA A O 1
ATOM 779 N N . TRP A 1 106 ? 11.747 -0.556 0.359 1.00 93.50 106 TRP A N 1
ATOM 780 C CA . TRP A 1 106 ? 12.769 -0.487 -0.678 1.00 93.50 106 TRP A CA 1
ATOM 781 C C . TRP A 1 106 ? 14.110 -0.085 -0.060 1.00 93.50 106 TRP A C 1
ATOM 783 O O . TRP A 1 106 ? 14.271 1.043 0.409 1.00 93.50 106 TRP A O 1
ATOM 793 N N . VAL A 1 107 ? 15.057 -1.026 -0.038 1.00 92.44 107 VAL A N 1
ATOM 794 C CA . VAL A 1 107 ? 16.341 -0.885 0.673 1.00 92.44 107 VAL A CA 1
ATOM 795 C C . VAL A 1 107 ? 17.524 -0.599 -0.246 1.00 92.44 107 VAL A C 1
ATOM 797 O O . VAL A 1 107 ? 18.572 -0.166 0.219 1.00 92.44 107 VAL A O 1
ATOM 800 N N . GLY A 1 108 ? 17.384 -0.824 -1.552 1.00 91.50 108 GLY A N 1
ATOM 801 C CA . GLY A 1 108 ? 18.477 -0.587 -2.486 1.00 91.50 108 GLY A CA 1
ATOM 802 C C . GLY A 1 108 ? 18.120 -0.885 -3.931 1.00 91.50 108 GLY A C 1
ATOM 803 O O . GLY A 1 108 ? 17.039 -1.383 -4.244 1.00 91.50 108 GLY A O 1
ATOM 804 N N . ARG A 1 109 ? 19.036 -0.572 -4.840 1.00 91.06 109 ARG A N 1
ATOM 805 C CA . ARG A 1 109 ? 18.887 -0.853 -6.269 1.00 91.06 109 ARG A CA 1
ATOM 806 C C . ARG A 1 109 ? 20.210 -1.302 -6.871 1.00 91.06 109 ARG A C 1
ATOM 808 O O . ARG A 1 109 ? 21.270 -0.915 -6.387 1.00 91.06 109 ARG A O 1
ATOM 815 N N . PHE A 1 110 ? 20.131 -2.040 -7.967 1.00 89.25 110 PHE A N 1
ATOM 816 C CA . PHE A 1 110 ? 21.265 -2.347 -8.824 1.00 89.25 110 PHE A CA 1
ATOM 817 C C . PHE A 1 110 ? 21.149 -1.542 -10.113 1.00 89.25 110 PHE A C 1
ATOM 819 O O . PHE A 1 110 ? 20.118 -1.575 -10.788 1.00 89.25 110 PHE A O 1
ATOM 826 N N . ASN A 1 111 ? 22.222 -0.830 -10.444 1.00 83.06 111 ASN A N 1
ATOM 827 C CA . ASN A 1 111 ? 22.348 -0.086 -11.688 1.00 83.06 111 ASN A CA 1
ATOM 828 C C . ASN A 1 111 ? 23.161 -0.919 -12.690 1.00 83.06 111 ASN A C 1
ATOM 830 O O . ASN A 1 111 ? 24.311 -0.603 -12.980 1.00 83.06 111 ASN A O 1
ATOM 834 N N . ASP A 1 112 ? 22.580 -2.034 -13.124 1.00 78.25 112 ASP A N 1
ATOM 835 C CA . ASP A 1 112 ? 23.131 -2.910 -14.164 1.00 78.25 112 ASP A CA 1
ATOM 836 C C . ASP A 1 112 ? 22.424 -2.619 -15.510 1.00 78.25 112 ASP A C 1
ATOM 838 O O . ASP A 1 112 ? 21.680 -1.643 -15.627 1.00 78.25 112 ASP A O 1
ATOM 842 N N . SER A 1 113 ? 22.618 -3.459 -16.528 1.00 79.50 113 SER A N 1
ATOM 843 C CA . SER A 1 113 ? 21.904 -3.396 -17.816 1.00 79.50 113 SER A CA 1
ATOM 844 C C . SER A 1 113 ? 20.374 -3.360 -17.671 1.00 79.50 113 SER A C 1
ATOM 846 O O . SER A 1 113 ? 19.697 -2.688 -18.449 1.00 79.50 113 SER A O 1
ATOM 848 N N . ALA A 1 114 ? 19.832 -4.020 -16.643 1.00 82.69 114 ALA A N 1
ATOM 849 C CA . ALA A 1 114 ? 18.442 -3.911 -16.216 1.00 82.69 114 ALA A CA 1
ATOM 850 C C . ALA A 1 114 ? 18.366 -3.306 -14.806 1.00 82.69 114 ALA A C 1
ATOM 852 O O . ALA A 1 114 ? 19.017 -3.794 -13.876 1.00 82.69 114 ALA A O 1
ATOM 853 N N . GLN A 1 115 ? 17.548 -2.261 -14.643 1.00 87.69 115 GLN A N 1
ATOM 854 C CA . GLN A 1 115 ? 17.285 -1.657 -13.335 1.00 87.69 115 GLN A CA 1
ATOM 855 C C . GLN A 1 115 ? 16.569 -2.670 -12.441 1.00 87.69 115 GLN A C 1
ATOM 857 O O . GLN A 1 115 ? 15.479 -3.137 -12.777 1.00 87.69 115 GLN A O 1
ATOM 862 N N . ARG A 1 116 ? 17.181 -2.989 -11.298 1.00 92.44 116 ARG A N 1
ATOM 863 C CA . ARG A 1 116 ? 16.631 -3.919 -10.305 1.00 92.44 116 ARG A CA 1
ATOM 864 C C . ARG A 1 116 ? 16.523 -3.241 -8.947 1.00 92.44 116 ARG A C 1
ATOM 866 O O . ARG A 1 116 ? 17.438 -2.527 -8.545 1.00 92.44 116 ARG A O 1
ATOM 873 N N . ALA A 1 117 ? 15.429 -3.470 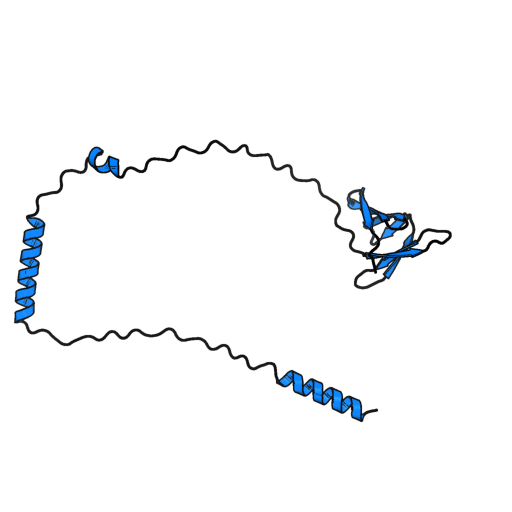-8.236 1.00 92.94 117 ALA A N 1
ATOM 874 C CA . ALA A 1 117 ? 15.189 -2.973 -6.888 1.00 92.94 117 ALA A CA 1
ATOM 875 C C . ALA A 1 117 ? 15.248 -4.125 -5.882 1.00 92.94 117 ALA A C 1
ATOM 877 O O . ALA A 1 117 ? 14.829 -5.242 -6.178 1.00 92.94 117 ALA A O 1
ATOM 878 N N . VAL A 1 118 ? 15.768 -3.839 -4.691 1.00 93.69 118 VAL A N 1
ATOM 879 C CA . VAL A 1 118 ? 15.829 -4.768 -3.560 1.00 93.69 118 VAL A CA 1
ATOM 880 C C . VAL A 1 118 ? 14.766 -4.369 -2.551 1.00 93.69 118 VAL A C 1
ATOM 882 O O . VAL A 1 118 ? 14.794 -3.260 -2.011 1.00 93.69 118 VAL A O 1
ATOM 885 N N . LEU A 1 119 ? 13.830 -5.274 -2.306 1.00 94.19 119 LEU A N 1
ATOM 886 C CA . LEU A 1 119 ? 12.716 -5.100 -1.388 1.00 94.19 119 LEU A CA 1
ATOM 887 C C . LEU A 1 119 ? 12.933 -5.983 -0.168 1.00 94.19 119 LEU A C 1
ATOM 889 O O . LEU A 1 119 ? 13.190 -7.176 -0.305 1.00 94.19 119 LEU A O 1
ATOM 893 N N . ALA A 1 120 ? 12.816 -5.400 1.016 1.00 93.50 120 ALA A N 1
ATOM 894 C CA . ALA A 1 120 ? 12.898 -6.110 2.279 1.00 93.50 120 ALA A CA 1
ATOM 895 C C . ALA A 1 120 ? 11.512 -6.195 2.928 1.00 93.50 120 ALA A C 1
ATOM 897 O O . ALA A 1 120 ? 10.823 -5.182 3.085 1.00 93.50 120 ALA A O 1
ATOM 898 N N . SER A 1 121 ? 11.138 -7.406 3.325 1.00 90.50 121 SER A N 1
ATOM 899 C CA . SER A 1 121 ? 10.021 -7.704 4.222 1.00 90.50 121 SER A CA 1
ATOM 900 C C . SER A 1 121 ? 10.536 -7.993 5.633 1.00 90.50 121 SER A C 1
ATOM 902 O O . SER A 1 121 ? 11.739 -7.960 5.892 1.00 90.50 121 SER A O 1
ATOM 904 N N . ALA A 1 122 ? 9.621 -8.307 6.550 1.00 87.38 122 ALA A N 1
ATOM 905 C CA . ALA A 1 122 ? 9.974 -8.809 7.876 1.00 87.38 122 ALA A CA 1
ATOM 906 C C . ALA A 1 122 ? 10.629 -10.205 7.823 1.00 87.38 122 ALA A C 1
ATOM 908 O O . ALA A 1 122 ? 11.467 -10.527 8.658 1.00 87.38 122 ALA A O 1
ATOM 909 N N . ASP A 1 123 ? 10.241 -11.023 6.846 1.00 87.62 123 ASP A N 1
ATOM 910 C CA . ASP A 1 123 ? 10.590 -12.440 6.728 1.00 87.62 123 ASP A CA 1
ATOM 911 C C . ASP A 1 123 ? 11.614 -12.737 5.617 1.00 87.62 123 ASP A C 1
ATOM 913 O O . ASP A 1 123 ? 12.422 -13.653 5.758 1.00 87.62 123 ASP A O 1
ATOM 917 N N . SER A 1 124 ? 11.603 -11.964 4.525 1.00 88.00 124 SER A N 1
ATOM 918 C CA . SER A 1 124 ? 12.337 -12.286 3.293 1.00 88.00 124 SER A CA 1
ATOM 919 C C . SER A 1 124 ? 12.836 -11.038 2.557 1.00 88.00 124 SER A C 1
ATOM 921 O O . SER A 1 124 ? 12.340 -9.930 2.760 1.00 88.00 124 SER A O 1
ATOM 923 N N . THR A 1 125 ? 13.811 -11.209 1.658 1.00 91.81 125 THR A N 1
ATOM 924 C CA . THR A 1 125 ? 14.298 -10.154 0.751 1.00 91.81 125 THR A CA 1
ATOM 925 C C . THR A 1 125 ? 14.115 -10.586 -0.698 1.00 91.81 125 THR A C 1
ATOM 927 O O . THR A 1 125 ? 14.462 -11.706 -1.064 1.00 91.81 125 THR A O 1
ATOM 930 N N . TRP A 1 126 ? 13.606 -9.679 -1.525 1.00 92.19 126 TRP A N 1
ATOM 931 C CA . TRP A 1 126 ? 13.252 -9.921 -2.918 1.00 92.19 126 TRP A CA 1
ATOM 932 C C . TRP A 1 126 ? 14.004 -8.964 -3.837 1.00 92.19 126 TRP A C 1
ATOM 934 O O . TRP A 1 126 ? 14.239 -7.806 -3.490 1.00 92.19 126 TRP A O 1
ATOM 944 N N . VAL A 1 127 ? 14.360 -9.438 -5.029 1.00 93.56 127 VAL A N 1
ATOM 945 C CA . VAL A 1 127 ? 14.939 -8.608 -6.090 1.00 93.56 127 VAL A CA 1
ATOM 946 C C . VAL A 1 127 ? 13.969 -8.597 -7.258 1.00 93.56 127 VAL A C 1
ATOM 948 O O . VAL A 1 127 ? 13.629 -9.657 -7.774 1.00 93.56 127 VAL A O 1
ATOM 951 N N . VAL A 1 128 ? 13.530 -7.407 -7.658 1.00 93.69 128 VAL A N 1
ATOM 952 C CA . VAL A 1 128 ? 12.516 -7.218 -8.703 1.00 93.69 128 VAL A CA 1
ATOM 953 C C . VAL A 1 128 ? 13.002 -6.261 -9.779 1.00 93.69 128 VAL A C 1
ATOM 955 O O . VAL A 1 128 ? 13.779 -5.343 -9.512 1.00 93.69 128 VAL A O 1
ATOM 958 N N . SER A 1 129 ? 12.531 -6.472 -10.998 1.00 94.38 129 SER A N 1
ATOM 959 C CA . SER A 1 129 ? 12.804 -5.648 -12.172 1.00 94.38 129 SER A CA 1
ATOM 960 C C . SER A 1 129 ? 11.561 -4.859 -12.581 1.00 94.38 129 SER A C 1
ATOM 962 O O . SER A 1 129 ? 10.451 -5.103 -12.108 1.00 94.38 129 SER A O 1
ATOM 964 N N . VAL A 1 130 ? 11.732 -3.897 -13.489 1.00 94.44 130 VAL A N 1
ATOM 965 C CA . VAL A 1 130 ? 10.593 -3.210 -14.112 1.00 94.44 130 VAL A CA 1
ATOM 966 C C . VAL A 1 130 ? 9.712 -4.226 -14.847 1.00 94.44 130 VAL A C 1
ATOM 968 O O . VAL A 1 130 ? 10.209 -5.004 -15.655 1.00 94.44 130 VAL A O 1
ATOM 971 N N . GLY A 1 131 ? 8.408 -4.193 -14.579 1.00 94.12 131 GLY A N 1
ATOM 972 C CA . GLY A 1 131 ? 7.414 -5.117 -15.124 1.00 94.12 131 GLY A CA 1
ATOM 973 C C . GLY A 1 131 ? 7.072 -6.294 -14.209 1.00 94.12 131 GLY A C 1
ATOM 974 O O . GLY A 1 131 ? 6.007 -6.886 -14.392 1.00 94.12 131 GLY A O 1
ATOM 975 N N . ASP A 1 132 ? 7.901 -6.596 -13.205 1.00 95.00 132 ASP A N 1
ATOM 976 C CA . ASP A 1 132 ? 7.641 -7.701 -12.280 1.00 95.00 132 ASP A CA 1
ATOM 977 C C . ASP A 1 132 ? 6.419 -7.424 -11.398 1.00 95.00 132 ASP A C 1
ATOM 979 O O . ASP A 1 132 ? 6.108 -6.275 -11.056 1.00 95.00 132 ASP A O 1
ATOM 983 N N . VAL A 1 133 ? 5.733 -8.503 -11.011 1.00 95.12 133 VAL A N 1
ATOM 984 C CA . VAL A 1 133 ? 4.569 -8.460 -10.123 1.00 95.12 133 VAL A CA 1
ATOM 985 C C . VAL A 1 133 ? 4.924 -9.070 -8.768 1.00 95.12 133 VAL A C 1
ATOM 987 O O . VAL A 1 133 ? 5.215 -10.258 -8.664 1.00 95.12 133 VAL A O 1
ATOM 990 N N . ILE A 1 134 ? 4.861 -8.250 -7.724 1.00 93.19 134 ILE A N 1
ATOM 991 C CA . ILE A 1 134 ? 5.096 -8.611 -6.327 1.00 93.19 134 ILE A CA 1
ATOM 992 C C . ILE A 1 134 ? 3.775 -9.091 -5.720 1.00 93.19 134 ILE A C 1
ATOM 994 O O . ILE A 1 134 ? 2.751 -8.402 -5.807 1.00 93.19 134 ILE A O 1
ATOM 998 N N . GLU A 1 135 ? 3.800 -10.294 -5.143 1.00 90.69 135 GLU A N 1
ATOM 999 C CA . GLU A 1 135 ? 2.665 -10.948 -4.466 1.00 90.69 135 GLU A CA 1
ATOM 1000 C C . GLU A 1 135 ? 1.355 -10.995 -5.281 1.00 90.69 135 GLU A C 1
ATOM 1002 O O . GLU A 1 135 ? 0.259 -11.078 -4.737 1.00 90.69 135 GLU A O 1
ATOM 1007 N N . GLY A 1 136 ? 1.439 -10.913 -6.612 1.00 92.88 136 GLY A N 1
ATOM 1008 C CA . GLY A 1 136 ? 0.263 -10.900 -7.490 1.00 92.88 136 GLY A CA 1
ATOM 1009 C C . GLY A 1 136 ? -0.594 -9.626 -7.414 1.00 92.88 136 GLY A C 1
ATOM 1010 O O . GLY A 1 136 ? -1.618 -9.552 -8.089 1.00 92.88 136 GLY A O 1
ATOM 1011 N N . GLN A 1 137 ? -0.199 -8.622 -6.625 1.00 95.19 137 GLN A N 1
ATOM 1012 C CA . GLN A 1 137 ? -1.004 -7.420 -6.375 1.00 95.19 137 GLN A CA 1
ATOM 1013 C C . GLN A 1 137 ? -0.324 -6.120 -6.802 1.00 95.19 137 GLN A C 1
ATOM 1015 O O . GLN A 1 137 ? -1.014 -5.140 -7.080 1.00 95.19 137 GLN A O 1
ATOM 1020 N N . TRP A 1 138 ? 1.005 -6.098 -6.886 1.00 95.62 138 TRP A N 1
ATOM 1021 C CA . TRP A 1 138 ? 1.773 -4.884 -7.152 1.00 95.62 138 TRP A CA 1
ATOM 1022 C C . TRP A 1 138 ? 2.672 -5.069 -8.362 1.00 95.62 138 TRP A C 1
ATOM 1024 O O . TRP A 1 138 ? 3.551 -5.918 -8.337 1.00 95.62 138 TRP A O 1
ATOM 1034 N N . ARG A 1 139 ? 2.506 -4.262 -9.409 1.00 96.44 139 ARG A N 1
ATOM 1035 C CA . ARG A 1 139 ? 3.418 -4.258 -10.560 1.00 96.44 139 ARG A CA 1
ATOM 1036 C C . ARG A 1 139 ? 4.435 -3.135 -10.433 1.00 96.44 139 ARG A C 1
ATOM 1038 O O . ARG A 1 139 ? 4.048 -1.998 -10.177 1.00 96.44 139 ARG A O 1
ATOM 1045 N N . VAL A 1 140 ? 5.709 -3.419 -10.677 1.00 95.94 140 VAL A N 1
ATOM 1046 C CA . VAL A 1 140 ? 6.757 -2.394 -10.758 1.00 95.94 140 VAL A CA 1
ATOM 1047 C C . VAL A 1 140 ? 6.672 -1.693 -12.113 1.00 95.94 140 VAL A C 1
ATOM 1049 O O . VAL A 1 140 ? 6.871 -2.323 -13.147 1.00 95.94 140 VAL A O 1
ATOM 1052 N N . ASP A 1 141 ? 6.395 -0.389 -12.132 1.00 94.81 141 ASP A N 1
ATOM 1053 C CA . ASP A 1 141 ? 6.333 0.382 -13.383 1.00 94.81 141 ASP A CA 1
ATOM 1054 C C . ASP A 1 141 ? 7.670 1.061 -13.711 1.00 94.81 141 ASP A C 1
ATOM 1056 O O . ASP A 1 141 ? 8.061 1.126 -14.872 1.00 94.81 141 ASP A O 1
ATOM 1060 N N . GLN A 1 142 ? 8.368 1.602 -12.706 1.00 94.38 142 GLN A N 1
ATOM 1061 C CA . GLN A 1 142 ? 9.629 2.317 -12.918 1.00 94.38 142 GLN A CA 1
ATOM 1062 C C . GLN A 1 142 ? 10.485 2.334 -11.650 1.00 94.38 142 GLN A C 1
ATOM 1064 O O . GLN A 1 142 ? 9.982 2.610 -10.563 1.00 94.38 142 GLN A O 1
ATOM 1069 N N . ILE A 1 143 ? 11.793 2.123 -11.805 1.00 93.88 143 ILE A N 1
ATOM 1070 C CA . ILE A 1 143 ? 12.788 2.206 -10.729 1.00 93.88 143 ILE A CA 1
ATOM 1071 C C . ILE A 1 143 ? 13.705 3.399 -11.024 1.00 93.88 143 ILE A C 1
ATOM 1073 O O . ILE A 1 143 ? 14.339 3.439 -12.077 1.00 93.88 143 ILE A O 1
ATOM 1077 N N . GLN A 1 144 ? 13.753 4.381 -10.122 1.00 91.81 144 GLN A N 1
ATOM 1078 C CA . GLN A 1 144 ? 14.633 5.554 -10.214 1.00 91.81 144 GLN A CA 1
ATOM 1079 C C . GLN A 1 144 ? 15.665 5.526 -9.076 1.00 91.81 144 GLN A C 1
ATOM 1081 O O . GLN A 1 144 ? 15.797 4.534 -8.361 1.00 91.81 144 GLN A O 1
ATOM 1086 N 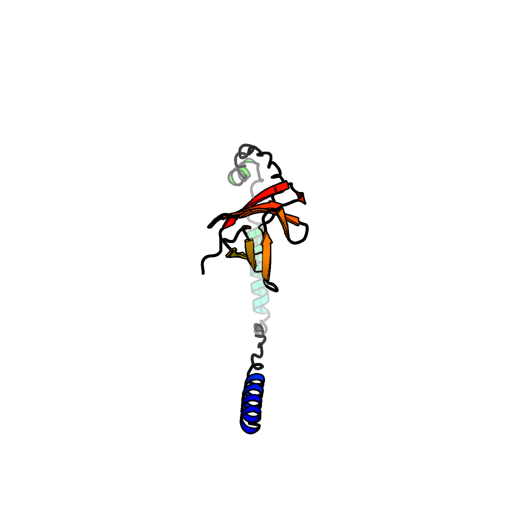N . GLU A 1 145 ? 16.422 6.610 -8.892 1.00 87.81 145 GLU A N 1
ATOM 1087 C CA . GLU A 1 145 ? 17.523 6.624 -7.923 1.00 87.81 145 GLU A CA 1
ATOM 1088 C C . GLU A 1 145 ? 17.062 6.575 -6.467 1.00 87.81 145 GLU A C 1
ATOM 1090 O O . GLU A 1 145 ? 17.617 5.820 -5.673 1.00 87.81 145 GLU A O 1
ATOM 1095 N N . ARG A 1 146 ? 16.046 7.377 -6.128 1.00 90.31 146 ARG A N 1
ATOM 1096 C CA . ARG A 1 146 ? 15.484 7.493 -4.771 1.00 90.31 146 ARG A CA 1
ATOM 1097 C C . ARG A 1 146 ? 13.971 7.307 -4.717 1.00 90.31 146 ARG A C 1
ATOM 1099 O O . ARG A 1 146 ? 13.408 7.340 -3.625 1.00 90.31 146 ARG A O 1
ATOM 1106 N N . GLN A 1 147 ? 13.326 7.099 -5.867 1.00 93.25 147 GLN A N 1
ATOM 1107 C CA . GLN A 1 147 ? 11.889 6.846 -5.972 1.00 93.25 147 GLN A CA 1
ATOM 1108 C C . GLN A 1 147 ? 11.601 5.630 -6.868 1.00 93.25 147 GLN A C 1
ATOM 1110 O O . GLN A 1 147 ? 12.212 5.474 -7.922 1.00 93.25 147 GLN A O 1
ATOM 1115 N N . MET A 1 148 ? 10.660 4.780 -6.467 1.00 94.06 148 MET A N 1
ATOM 1116 C CA . MET A 1 148 ? 10.135 3.684 -7.280 1.00 94.06 148 MET A CA 1
ATOM 1117 C C . MET A 1 148 ? 8.625 3.863 -7.447 1.00 94.06 148 MET A C 1
ATOM 1119 O O . MET A 1 148 ? 7.931 4.238 -6.502 1.00 94.06 148 MET A O 1
ATOM 1123 N N . SER A 1 149 ? 8.119 3.619 -8.654 1.00 95.25 149 SER A N 1
ATOM 1124 C CA . SER A 1 149 ? 6.694 3.676 -8.982 1.00 95.25 149 SER A CA 1
ATOM 1125 C C . SER A 1 149 ? 6.136 2.274 -9.178 1.00 95.25 149 SER A C 1
ATOM 1127 O O . SER A 1 149 ? 6.697 1.479 -9.934 1.00 95.25 149 SER A O 1
ATOM 1129 N N . LEU A 1 150 ? 5.016 1.997 -8.516 1.00 95.69 150 LEU A N 1
ATOM 1130 C CA . LEU A 1 150 ? 4.309 0.724 -8.570 1.00 95.69 150 LEU A CA 1
ATOM 1131 C C . LEU A 1 150 ? 2.834 0.959 -8.880 1.00 95.69 150 LEU A C 1
ATOM 1133 O O . LEU A 1 150 ? 2.282 1.987 -8.499 1.00 95.69 150 LEU A O 1
ATOM 1137 N N . THR A 1 151 ? 2.180 -0.010 -9.504 1.00 96.88 151 THR A N 1
ATOM 1138 C CA . THR A 1 151 ? 0.728 -0.021 -9.689 1.00 96.88 151 THR A CA 1
ATOM 1139 C C . THR A 1 151 ? 0.107 -1.132 -8.856 1.00 96.88 151 THR A C 1
ATOM 1141 O O . THR A 1 151 ? 0.464 -2.300 -9.009 1.00 96.88 151 THR A O 1
ATOM 1144 N N . TYR A 1 152 ? -0.861 -0.774 -8.015 1.00 96.56 152 TYR A N 1
ATOM 1145 C CA . TYR A 1 152 ? -1.728 -1.727 -7.337 1.00 96.56 152 TYR A CA 1
ATOM 1146 C C . TYR A 1 152 ? -2.753 -2.265 -8.335 1.00 96.56 152 TYR A C 1
ATOM 1148 O O . TYR A 1 152 ? -3.639 -1.536 -8.779 1.00 96.56 152 TYR A O 1
ATOM 1156 N N . LEU A 1 153 ? -2.618 -3.530 -8.722 1.00 95.81 153 LEU A N 1
ATOM 1157 C CA . LEU A 1 153 ? -3.400 -4.155 -9.789 1.00 95.81 153 LEU A CA 1
ATOM 1158 C C . LEU A 1 153 ? -4.917 -4.171 -9.523 1.00 95.81 153 LEU A C 1
ATOM 1160 O O . LEU A 1 153 ? -5.650 -3.854 -10.460 1.00 95.81 153 LEU A O 1
ATOM 1164 N N . PRO A 1 154 ? -5.417 -4.452 -8.299 1.00 94.31 154 PRO A N 1
ATOM 1165 C CA . PRO A 1 154 ? -6.861 -4.514 -8.051 1.00 94.31 154 PRO A CA 1
ATOM 1166 C C . PRO A 1 154 ? -7.602 -3.189 -8.270 1.00 94.31 154 PRO A C 1
ATOM 1168 O O . PRO A 1 154 ? -8.746 -3.204 -8.712 1.00 94.31 154 PRO A O 1
ATOM 1171 N N . LEU A 1 155 ? -6.958 -2.049 -7.987 1.00 94.88 155 LEU A N 1
ATOM 1172 C CA . LEU A 1 155 ? -7.542 -0.711 -8.190 1.00 94.88 155 LEU A CA 1
ATOM 1173 C C . LEU A 1 155 ? -6.909 0.051 -9.365 1.00 94.88 155 LEU A C 1
ATOM 1175 O O . LEU A 1 155 ? -7.256 1.203 -9.600 1.00 94.88 155 LEU A O 1
ATOM 1179 N N . GLN A 1 156 ? -5.953 -0.561 -10.072 1.00 94.25 156 GLN A N 1
ATOM 1180 C CA . GLN A 1 156 ? -5.115 0.071 -11.103 1.00 94.25 156 GLN A CA 1
ATOM 1181 C C . GLN A 1 156 ? -4.505 1.418 -10.672 1.00 94.25 156 GLN A C 1
ATOM 1183 O O . GLN A 1 156 ? -4.251 2.302 -11.490 1.00 94.25 156 GLN A O 1
ATOM 1188 N N . GLN A 1 157 ? -4.256 1.581 -9.374 1.00 95.44 157 GLN A N 1
ATOM 1189 C CA . GLN A 1 157 ? -3.801 2.839 -8.803 1.00 95.44 157 GLN A CA 1
ATOM 1190 C C . GLN A 1 157 ? -2.279 2.842 -8.669 1.00 95.44 157 GLN A C 1
ATOM 1192 O O . GLN A 1 157 ? -1.692 1.927 -8.092 1.00 95.44 157 GLN A O 1
ATOM 1197 N N . ARG A 1 158 ? -1.636 3.901 -9.169 1.00 95.25 158 ARG A N 1
ATOM 1198 C CA . ARG A 1 158 ? -0.188 4.086 -9.045 1.00 95.25 158 ARG A CA 1
ATOM 1199 C C . ARG A 1 158 ? 0.181 4.649 -7.672 1.00 95.25 158 ARG A C 1
ATOM 1201 O O . ARG A 1 158 ? -0.452 5.585 -7.188 1.00 95.25 158 ARG A O 1
ATOM 1208 N N . GLN A 1 159 ? 1.251 4.125 -7.092 1.00 94.69 159 GLN A N 1
ATOM 1209 C CA . GLN A 1 159 ? 1.866 4.589 -5.858 1.00 94.69 159 GLN A CA 1
ATOM 1210 C C . GLN A 1 159 ? 3.366 4.807 -6.076 1.00 94.69 159 GLN A C 1
ATOM 1212 O O . GLN A 1 159 ? 4.022 4.088 -6.831 1.00 94.69 159 GLN A O 1
ATOM 1217 N N . SER A 1 160 ? 3.911 5.827 -5.425 1.00 94.38 160 SER A N 1
ATOM 1218 C CA . SER A 1 160 ? 5.344 6.102 -5.395 1.00 94.38 160 SER A CA 1
ATOM 1219 C C . SER A 1 160 ? 5.886 5.831 -4.004 1.00 94.38 160 SER A C 1
ATOM 1221 O O . SER A 1 160 ? 5.337 6.344 -3.029 1.00 94.38 160 SER A O 1
ATOM 1223 N N . ILE A 1 161 ? 6.983 5.089 -3.920 1.00 94.00 161 ILE A N 1
ATOM 1224 C CA . ILE A 1 161 ? 7.692 4.851 -2.664 1.00 94.00 161 ILE A CA 1
ATOM 1225 C C . ILE A 1 161 ? 9.109 5.405 -2.751 1.00 94.00 161 ILE A C 1
ATOM 1227 O O . ILE A 1 161 ? 9.750 5.354 -3.804 1.00 94.00 161 ILE A O 1
ATOM 1231 N N . ALA A 1 162 ? 9.593 5.945 -1.639 1.00 94.00 162 ALA A N 1
ATOM 1232 C CA . ALA A 1 162 ? 10.969 6.396 -1.509 1.00 94.00 162 ALA A CA 1
ATOM 1233 C C . ALA A 1 162 ? 11.849 5.270 -0.957 1.00 94.00 162 ALA A C 1
ATOM 1235 O O . ALA A 1 162 ? 11.379 4.403 -0.217 1.00 94.00 162 ALA A O 1
ATOM 1236 N N . MET A 1 163 ? 13.134 5.294 -1.305 1.00 91.12 163 MET A N 1
ATOM 1237 C CA . MET A 1 163 ? 14.112 4.386 -0.709 1.00 91.12 163 MET A CA 1
ATOM 1238 C C . MET A 1 163 ? 14.253 4.699 0.784 1.00 91.12 163 MET A C 1
ATOM 1240 O O . MET A 1 163 ? 14.385 5.868 1.163 1.00 91.12 163 MET A O 1
ATOM 1244 N N . LYS A 1 164 ? 14.241 3.667 1.631 1.00 87.25 164 LYS A N 1
ATOM 1245 C CA . LYS A 1 164 ? 14.489 3.826 3.065 1.00 87.25 164 LYS A CA 1
ATOM 1246 C C . LYS A 1 164 ? 15.940 4.280 3.260 1.00 87.25 164 LYS A C 1
ATOM 1248 O O . LYS A 1 164 ? 16.856 3.633 2.759 1.00 87.25 164 LYS A O 1
ATOM 1253 N N . ALA A 1 165 ? 16.139 5.399 3.955 1.00 73.00 165 ALA A N 1
ATOM 1254 C CA . ALA A 1 165 ? 17.477 5.843 4.331 1.00 73.00 165 ALA A CA 1
ATOM 1255 C C . ALA A 1 165 ? 18.101 4.847 5.336 1.00 73.00 165 ALA A C 1
ATOM 1257 O O . ALA A 1 165 ? 17.349 4.284 6.141 1.00 73.00 165 ALA A O 1
ATOM 1258 N N . PRO A 1 166 ? 19.422 4.602 5.258 1.00 56.72 166 PRO A N 1
ATOM 1259 C CA . PRO A 1 166 ? 20.136 3.747 6.204 1.00 56.72 166 PRO A CA 1
ATOM 1260 C C . PRO A 1 166 ? 20.104 4.300 7.633 1.00 56.72 166 PRO A C 1
ATOM 1262 O O . PRO A 1 166 ? 20.036 5.543 7.791 1.00 56.72 166 PRO A O 1
#

Sequence (166 aa):
MLIGLVVALALTAWLAFQEDDAAVEPVSRGKGQSQRAPASTPETDSAQSQMLVQSVAQWQARSALPPLTIDTLRPWASQQAPTPPPQAVESVAIAPPMAPPFPHAWVGRFNDSAQRAVLASADSTWVVSVGDVIEGQWRVDQIQERQMSLTYLPLQQRQSIAMKAP

Radius of gyration: 42.89 Å; chains: 1; bounding box: 88×62×100 Å

pLDDT: mean 79.81, std 15.2, range [43.0, 96.88]

Foldseek 3Di:
DVVVVVVVVVVVVVVVVPPPPDDDDDDDDDDDDDDDDDDDDPVVVVVVVVVVVVVVVVVVPPDDDDDDDPVNCVVVDDDDDPDPPDDPPDPPDDDPDDDDPDQWAFADWDPDPFTWTWTDHPVDIDIDGQQDDDPVFKHWPDDDHFKTWIAGVVVRDIDIDGHDDD